Protein AF-A0A537ZK18-F1 (afdb_monomer_lite)

Sequence (126 aa):
MRATLTGLHAERGGGGGEPDLRAIAGDLLEGEVEAPTSDVRWLISEEVDPDEFYAGEIAPNWEGRDELTRADRLDGFIELAQTIEASPGALPREMAAAVRTKVLILAWAFDEVYGYMGRLSGGQPS

Secondary structure (DSSP, 8-state):
-HHHHHHHHHHTT-SSS---HHHHHHHHHTTSS--SSHHHHHHHHTT--HHHHIIIIIHHHHTT--HHHHHHHHHHHHHHHHHHHHSTTSS-HHHHHHHHHHHHHHHHHHHHHH-HHHHHHSPPP-

Structure (mmCIF, N/CA/C/O backbone):
data_AF-A0A537ZK18-F1
#
_entry.id   AF-A0A537ZK18-F1
#
loop_
_atom_site.group_PDB
_atom_site.id
_atom_site.type_symbol
_atom_site.label_atom_id
_atom_site.label_alt_id
_atom_site.label_comp_id
_atom_site.label_asym_id
_atom_site.label_entity_id
_atom_site.label_seq_id
_atom_site.pdbx_PDB_ins_code
_atom_site.Cartn_x
_atom_site.Cartn_y
_atom_site.Cartn_z
_atom_site.occupancy
_atom_site.B_iso_or_equiv
_atom_site.auth_seq_id
_atom_site.auth_comp_id
_atom_site.auth_asym_id
_atom_site.auth_atom_id
_atom_site.pdbx_PDB_model_num
ATOM 1 N N . MET A 1 1 ? 7.609 0.777 7.565 1.00 92.38 1 MET A N 1
ATOM 2 C CA . MET A 1 1 ? 7.071 0.328 6.261 1.00 92.38 1 MET A CA 1
ATOM 3 C C . MET A 1 1 ? 8.151 0.272 5.192 1.00 92.38 1 MET A C 1
ATOM 5 O O . MET A 1 1 ? 8.559 -0.824 4.860 1.00 92.38 1 MET A O 1
ATOM 9 N N . ARG A 1 2 ? 8.687 1.404 4.710 1.00 92.38 2 ARG A N 1
ATOM 10 C CA . ARG A 1 2 ? 9.691 1.412 3.626 1.00 92.38 2 ARG A CA 1
ATOM 11 C C . ARG A 1 2 ? 10.886 0.471 3.850 1.00 92.38 2 ARG A C 1
ATOM 13 O O . ARG A 1 2 ? 11.149 -0.360 3.000 1.00 92.38 2 ARG A O 1
ATOM 20 N N . ALA A 1 3 ? 11.557 0.560 5.002 1.00 92.31 3 ALA A N 1
ATOM 21 C CA . ALA A 1 3 ? 12.693 -0.315 5.318 1.00 92.31 3 ALA A CA 1
ATOM 22 C C . ALA A 1 3 ? 12.323 -1.810 5.307 1.00 92.31 3 ALA A C 1
ATOM 24 O O . ALA A 1 3 ? 13.107 -2.624 4.835 1.00 92.31 3 ALA A O 1
ATOM 25 N N . THR A 1 4 ? 11.120 -2.152 5.778 1.00 94.31 4 THR A N 1
ATOM 26 C CA . THR A 1 4 ? 10.577 -3.516 5.728 1.00 94.31 4 THR A CA 1
ATOM 27 C C . THR A 1 4 ? 10.420 -3.979 4.283 1.00 94.31 4 THR A C 1
ATOM 29 O O . THR A 1 4 ? 10.973 -5.007 3.928 1.00 94.31 4 THR A O 1
ATOM 32 N N . LEU A 1 5 ? 9.758 -3.189 3.429 1.00 93.44 5 LEU A N 1
ATOM 33 C CA . LEU A 1 5 ? 9.557 -3.527 2.013 1.00 93.44 5 LEU A CA 1
ATOM 34 C C . LEU A 1 5 ? 10.886 -3.675 1.257 1.00 93.44 5 LEU A C 1
ATOM 36 O O . LEU A 1 5 ? 11.077 -4.644 0.529 1.00 93.44 5 LEU A O 1
ATOM 40 N N . THR A 1 6 ? 11.835 -2.761 1.483 1.00 92.38 6 THR A N 1
ATOM 41 C CA . THR A 1 6 ? 13.188 -2.863 0.918 1.00 92.38 6 THR A CA 1
ATOM 42 C C . THR A 1 6 ? 13.899 -4.137 1.385 1.00 92.38 6 THR A C 1
ATOM 44 O O . THR A 1 6 ? 14.552 -4.789 0.576 1.00 92.38 6 THR A O 1
ATOM 47 N N . GLY A 1 7 ? 13.763 -4.516 2.661 1.00 91.94 7 GLY A N 1
ATOM 48 C CA . GLY A 1 7 ? 14.310 -5.767 3.196 1.00 91.94 7 GLY A CA 1
ATOM 49 C C . GLY A 1 7 ? 13.715 -6.999 2.513 1.00 91.94 7 GLY A C 1
ATOM 50 O O . GLY A 1 7 ? 14.460 -7.800 1.955 1.00 91.94 7 GLY A O 1
ATOM 51 N N . LEU A 1 8 ? 12.382 -7.078 2.454 1.00 91.94 8 LEU A N 1
ATOM 52 C CA . LEU A 1 8 ? 11.645 -8.165 1.795 1.00 91.94 8 LEU A CA 1
ATOM 53 C C . LEU A 1 8 ? 12.011 -8.312 0.311 1.00 91.94 8 LEU A C 1
ATOM 55 O O . LEU A 1 8 ? 12.100 -9.420 -0.222 1.00 91.94 8 LEU A O 1
ATOM 59 N N . HIS A 1 9 ? 12.231 -7.189 -0.373 1.00 91.19 9 HIS A N 1
ATOM 60 C CA . HIS A 1 9 ? 12.679 -7.187 -1.760 1.00 91.19 9 HIS A CA 1
ATOM 61 C C . HIS A 1 9 ? 14.130 -7.664 -1.902 1.00 91.19 9 HIS A C 1
ATOM 63 O O . HIS A 1 9 ? 14.437 -8.469 -2.782 1.00 91.19 9 HIS A O 1
ATOM 69 N N . ALA A 1 10 ? 15.027 -7.205 -1.026 1.00 89.25 10 ALA A N 1
ATOM 70 C CA . ALA A 1 10 ? 16.435 -7.587 -1.044 1.00 89.25 10 ALA A CA 1
ATOM 71 C C . ALA A 1 10 ? 16.636 -9.088 -0.775 1.00 89.25 10 ALA A C 1
ATOM 73 O O . ALA A 1 10 ? 17.438 -9.725 -1.458 1.00 89.25 10 ALA A O 1
ATOM 74 N N . GLU A 1 11 ? 15.874 -9.672 0.154 1.00 87.69 11 GLU A N 1
ATOM 75 C CA . GLU A 1 11 ? 15.902 -11.112 0.464 1.00 87.69 11 GLU A CA 1
ATOM 76 C C . GLU A 1 11 ? 15.560 -11.989 -0.749 1.00 87.69 11 GLU A C 1
ATOM 78 O O . GLU A 1 11 ? 16.075 -13.099 -0.886 1.00 87.69 11 GLU A O 1
ATOM 83 N N . ARG A 1 12 ? 14.774 -11.455 -1.689 1.00 86.31 12 ARG A N 1
ATOM 84 C CA . ARG A 1 12 ? 14.409 -12.116 -2.950 1.00 86.31 12 ARG A CA 1
ATOM 85 C C . ARG A 1 12 ? 15.417 -11.913 -4.082 1.00 86.31 12 ARG A C 1
ATOM 87 O O . ARG A 1 12 ? 15.144 -12.284 -5.220 1.00 86.31 12 ARG A O 1
ATOM 94 N N . GLY A 1 13 ? 16.585 -11.340 -3.792 1.00 75.50 13 GLY A N 1
ATOM 95 C CA . GLY A 1 13 ? 17.603 -11.030 -4.796 1.00 75.50 13 GLY A CA 1
ATOM 96 C C . GLY A 1 13 ? 17.402 -9.672 -5.469 1.00 75.50 13 GLY A C 1
ATOM 97 O O . GLY A 1 13 ? 17.839 -9.494 -6.604 1.00 75.50 13 GLY A O 1
ATOM 98 N N . GLY A 1 14 ? 16.744 -8.734 -4.774 1.00 63.16 14 GLY A N 1
ATOM 99 C CA . GLY A 1 14 ? 16.436 -7.380 -5.234 1.00 63.16 14 GLY A CA 1
ATOM 100 C C . GLY A 1 14 ? 17.634 -6.659 -5.850 1.00 63.16 14 GLY A C 1
ATOM 101 O O . GLY A 1 14 ? 18.520 -6.162 -5.155 1.00 63.16 14 GLY A O 1
ATOM 102 N N . GLY A 1 15 ? 17.649 -6.619 -7.181 1.00 58.38 15 GLY A N 1
ATOM 103 C CA . GLY A 1 15 ? 18.677 -5.968 -7.979 1.00 58.38 15 GLY A CA 1
ATOM 104 C C . GLY A 1 15 ? 18.303 -5.940 -9.459 1.00 58.38 15 GLY A C 1
ATOM 105 O O . GLY A 1 15 ? 18.630 -6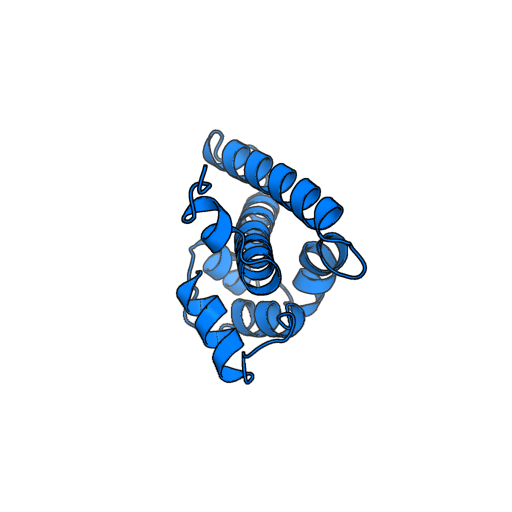.860 -10.201 1.00 58.38 15 GLY A O 1
ATOM 106 N N . GLY A 1 16 ? 17.641 -4.861 -9.892 1.00 60.56 16 GLY A N 1
ATOM 107 C CA . GLY A 1 16 ? 17.442 -4.521 -11.311 1.00 60.56 16 GLY A CA 1
ATOM 108 C C . GLY A 1 16 ? 16.158 -5.030 -11.978 1.00 60.56 16 GLY A C 1
ATOM 109 O O . GLY A 1 16 ? 15.990 -4.804 -13.174 1.00 60.56 16 GLY A O 1
ATOM 110 N N . GLY A 1 17 ? 15.263 -5.689 -11.235 1.00 71.88 17 GLY A N 1
ATOM 111 C CA . GLY A 1 17 ? 13.946 -6.130 -11.707 1.00 71.88 17 GLY A CA 1
ATOM 112 C C . GLY A 1 17 ? 12.799 -5.441 -10.967 1.00 71.88 17 GLY A C 1
ATOM 113 O O . GLY A 1 17 ? 12.987 -4.906 -9.877 1.00 71.88 17 GLY A O 1
ATOM 114 N N . GLU A 1 18 ? 11.610 -5.464 -11.565 1.00 87.12 18 GLU A N 1
ATOM 115 C CA . GLU A 1 18 ? 10.383 -4.996 -10.918 1.00 87.12 18 GLU A CA 1
ATOM 116 C C . GLU A 1 18 ? 10.078 -5.838 -9.661 1.00 87.12 18 GLU A C 1
ATOM 118 O O . GLU A 1 18 ? 10.230 -7.063 -9.710 1.00 87.12 18 GLU A O 1
ATOM 123 N N . PRO A 1 19 ? 9.687 -5.225 -8.527 1.00 91.88 19 PRO A N 1
ATOM 124 C CA . PRO A 1 19 ? 9.372 -5.973 -7.317 1.00 91.88 19 PRO A CA 1
ATOM 125 C C . PRO A 1 19 ? 8.214 -6.958 -7.500 1.00 91.88 19 PRO A C 1
ATOM 127 O O . PRO A 1 19 ? 7.182 -6.611 -8.071 1.00 91.88 19 PRO A O 1
ATOM 130 N N . ASP A 1 20 ? 8.342 -8.156 -6.925 1.00 94.44 20 ASP A N 1
ATOM 131 C CA . ASP A 1 20 ? 7.228 -9.100 -6.803 1.00 94.44 20 ASP A CA 1
ATOM 132 C C . ASP A 1 20 ? 6.258 -8.622 -5.710 1.00 94.44 20 ASP A C 1
ATOM 134 O O . ASP A 1 20 ? 6.414 -8.922 -4.523 1.00 94.44 20 ASP A O 1
ATOM 138 N N . LEU A 1 21 ? 5.267 -7.824 -6.112 1.00 96.19 21 LEU A N 1
ATOM 139 C CA . LEU A 1 21 ? 4.301 -7.239 -5.181 1.00 96.19 21 LEU A CA 1
ATOM 140 C C . LEU A 1 21 ? 3.344 -8.261 -4.574 1.00 96.19 21 LEU A C 1
ATOM 142 O O . LEU A 1 21 ? 2.800 -7.994 -3.502 1.00 96.19 21 LEU A O 1
ATOM 146 N N . ARG A 1 22 ? 3.148 -9.417 -5.218 1.00 96.94 22 ARG A N 1
ATOM 147 C CA . ARG A 1 22 ? 2.344 -10.497 -4.646 1.00 96.94 22 ARG A CA 1
ATOM 148 C C . ARG A 1 22 ? 3.061 -11.100 -3.456 1.00 96.94 22 ARG A C 1
ATOM 150 O O . ARG A 1 22 ? 2.489 -11.163 -2.375 1.00 96.94 22 ARG A O 1
ATOM 157 N N . ALA A 1 23 ? 4.325 -11.467 -3.641 1.00 94.94 23 ALA A N 1
ATOM 158 C CA . ALA A 1 23 ? 5.128 -12.029 -2.566 1.00 94.94 23 ALA A CA 1
ATOM 159 C C . ALA A 1 23 ? 5.326 -11.024 -1.417 1.00 94.94 23 ALA A C 1
ATOM 161 O O . ALA A 1 23 ? 5.248 -11.392 -0.254 1.00 94.94 23 ALA A O 1
ATOM 162 N N . ILE A 1 24 ? 5.500 -9.736 -1.732 1.00 95.25 24 ILE A N 1
ATOM 163 C CA . ILE A 1 24 ? 5.595 -8.679 -0.714 1.00 95.25 24 ILE A CA 1
ATOM 164 C C . ILE A 1 24 ? 4.296 -8.518 0.083 1.00 95.25 24 ILE A C 1
ATOM 166 O O . ILE A 1 24 ? 4.356 -8.319 1.295 1.00 95.25 24 ILE A O 1
ATOM 170 N N . ALA A 1 25 ? 3.133 -8.565 -0.573 1.00 96.06 25 ALA A N 1
ATOM 171 C CA . ALA A 1 25 ? 1.849 -8.533 0.125 1.00 96.06 25 ALA A CA 1
ATOM 172 C C . ALA A 1 25 ? 1.663 -9.777 1.011 1.00 96.06 25 ALA A C 1
ATOM 174 O O . ALA A 1 25 ? 1.196 -9.627 2.139 1.00 96.06 25 ALA A O 1
ATOM 175 N N . GLY A 1 26 ? 2.097 -10.946 0.519 1.00 96.19 26 GLY A N 1
ATOM 176 C CA . GLY A 1 26 ? 2.204 -12.209 1.257 1.00 96.19 26 GLY A CA 1
ATOM 177 C C . GLY A 1 26 ? 2.927 -12.034 2.585 1.00 96.19 26 GLY A C 1
ATOM 178 O O . GLY A 1 26 ? 2.285 -11.998 3.630 1.00 96.19 26 GLY A O 1
ATOM 179 N N . ASP A 1 27 ? 4.237 -11.796 2.550 1.00 94.38 27 ASP A N 1
ATOM 180 C CA . ASP A 1 27 ? 5.061 -11.694 3.764 1.00 94.38 27 ASP A CA 1
ATOM 181 C C . ASP A 1 27 ? 4.548 -10.651 4.762 1.00 94.38 27 ASP A C 1
ATOM 183 O O . ASP A 1 27 ? 4.662 -10.807 5.981 1.00 94.38 27 ASP A O 1
ATOM 187 N N . LEU A 1 28 ? 4.007 -9.545 4.242 1.00 93.88 28 LEU A N 1
ATOM 188 C CA . LEU A 1 28 ? 3.510 -8.451 5.060 1.00 93.88 28 LEU A CA 1
ATOM 189 C C . LEU A 1 28 ? 2.266 -8.850 5.863 1.00 93.88 28 LEU A C 1
ATOM 191 O O . LEU A 1 28 ? 2.105 -8.362 6.983 1.00 93.88 28 LEU A O 1
ATOM 195 N N . LEU A 1 29 ? 1.384 -9.673 5.290 1.00 95.88 29 LEU A N 1
ATOM 196 C CA . LEU A 1 29 ? 0.084 -10.033 5.866 1.00 95.88 29 LEU A CA 1
ATOM 197 C C . LEU A 1 29 ? 0.059 -11.438 6.485 1.00 95.88 29 LEU A C 1
ATOM 199 O O . LEU A 1 29 ? -0.751 -11.686 7.373 1.00 95.88 29 LEU A O 1
ATOM 203 N N . GLU A 1 30 ? 0.989 -12.320 6.121 1.00 93.62 30 GLU A N 1
ATOM 204 C CA . GLU A 1 30 ? 1.198 -13.619 6.783 1.00 93.62 30 GLU A CA 1
ATOM 205 C C . GLU A 1 30 ? 1.828 -13.468 8.180 1.00 93.62 30 GLU A C 1
ATOM 207 O O . GLU A 1 30 ? 1.845 -14.406 8.977 1.00 93.62 30 GLU A O 1
ATOM 212 N N . GLY A 1 31 ? 2.317 -12.267 8.514 1.00 80.94 31 GLY A N 1
ATOM 213 C CA . GLY A 1 31 ? 2.917 -11.969 9.814 1.00 80.94 31 GLY A CA 1
ATOM 214 C C . GLY A 1 31 ? 4.328 -12.536 9.981 1.00 80.94 31 GLY A C 1
ATOM 215 O O . GLY A 1 31 ? 4.825 -12.605 11.106 1.00 80.94 31 GLY A O 1
ATOM 216 N N . GLU A 1 32 ? 4.984 -12.914 8.879 1.00 82.12 32 GLU A N 1
ATOM 217 C CA . GLU A 1 32 ? 6.380 -13.369 8.868 1.00 82.12 32 GLU A CA 1
ATOM 218 C C . GLU A 1 32 ? 7.358 -12.251 9.267 1.00 82.12 32 GLU A C 1
ATOM 220 O O . GLU A 1 32 ? 8.458 -12.511 9.760 1.00 82.12 32 GLU A O 1
ATOM 225 N N . VAL A 1 33 ? 6.929 -10.993 9.123 1.00 87.94 33 VAL A N 1
ATOM 226 C CA . VAL A 1 33 ? 7.644 -9.800 9.585 1.00 87.94 33 VAL A CA 1
ATOM 227 C C . VAL A 1 33 ? 6.874 -9.053 10.669 1.00 87.94 33 VAL A C 1
ATOM 229 O O . VAL A 1 33 ? 5.643 -9.061 10.724 1.00 87.94 33 VAL A O 1
ATOM 232 N N . GLU A 1 34 ? 7.602 -8.327 11.524 1.00 91.56 34 GLU A N 1
ATOM 233 C CA . GLU A 1 34 ? 6.968 -7.410 12.471 1.00 91.56 34 GLU A CA 1
ATOM 234 C C . GLU A 1 34 ? 6.121 -6.378 11.714 1.00 91.56 34 GLU A C 1
ATOM 236 O O . GLU A 1 34 ? 6.634 -5.629 10.878 1.00 91.56 34 GLU A O 1
ATOM 241 N N . ALA A 1 35 ? 4.825 -6.322 12.046 1.00 93.25 35 ALA A N 1
ATOM 242 C CA . ALA A 1 35 ? 3.860 -5.442 11.400 1.00 93.25 35 ALA A CA 1
ATOM 243 C C . ALA A 1 35 ? 4.339 -3.973 11.424 1.00 93.25 35 ALA A C 1
ATOM 245 O O . ALA A 1 35 ? 4.330 -3.327 12.482 1.00 93.25 35 ALA A O 1
ATOM 246 N N . PRO A 1 36 ? 4.717 -3.400 10.267 1.00 93.19 36 PRO A N 1
ATOM 247 C CA . PRO A 1 36 ? 5.455 -2.143 10.216 1.00 93.19 36 PRO A CA 1
ATOM 248 C C . PRO A 1 36 ? 4.575 -0.896 10.359 1.00 93.19 36 PRO A C 1
ATOM 250 O O . PRO A 1 36 ? 5.097 0.223 10.343 1.00 93.19 36 PRO A O 1
ATOM 253 N N . THR A 1 37 ? 3.253 -1.072 10.435 1.00 96.25 37 THR A N 1
ATOM 254 C CA . THR A 1 37 ? 2.256 -0.024 10.687 1.00 96.25 37 THR A CA 1
ATOM 255 C C . THR A 1 37 ? 1.099 -0.590 11.517 1.00 96.25 37 THR A C 1
ATOM 257 O O . THR A 1 37 ? 0.895 -1.803 11.586 1.00 96.25 37 THR A O 1
ATOM 260 N N . SER A 1 38 ? 0.306 0.285 12.143 1.00 95.81 38 SER A N 1
ATOM 261 C CA . SER A 1 38 ? -0.922 -0.124 12.841 1.00 95.81 38 SER A CA 1
ATOM 262 C C . SER A 1 38 ? -1.999 -0.662 11.900 1.00 95.81 38 SER A C 1
ATOM 264 O O . SER A 1 38 ? -2.832 -1.449 12.334 1.00 95.81 38 SER A O 1
ATOM 266 N N . ASP A 1 39 ? -2.005 -0.228 10.639 1.00 97.19 39 ASP A N 1
ATOM 267 C CA . ASP A 1 39 ? -2.956 -0.703 9.633 1.00 97.19 39 ASP A CA 1
ATOM 268 C C . ASP A 1 39 ? -2.609 -2.122 9.191 1.00 97.19 39 ASP A C 1
ATOM 270 O O . ASP A 1 39 ? -3.487 -2.973 9.218 1.00 97.19 39 ASP A O 1
ATOM 274 N N . VAL A 1 40 ? -1.329 -2.414 8.937 1.00 97.19 40 VAL A N 1
ATOM 275 C CA . VAL A 1 40 ? -0.871 -3.787 8.667 1.00 97.19 40 VAL A CA 1
ATOM 276 C C . VAL A 1 40 ? -1.155 -4.695 9.859 1.00 97.19 40 VAL A C 1
ATOM 278 O O . VAL A 1 40 ? -1.725 -5.764 9.690 1.00 97.19 40 VAL A O 1
ATOM 281 N N . ARG A 1 41 ? -0.841 -4.249 11.084 1.00 97.31 41 ARG A N 1
ATOM 282 C CA . ARG A 1 41 ? -1.145 -5.030 12.295 1.00 97.31 41 ARG A CA 1
ATOM 283 C C . ARG A 1 41 ? -2.633 -5.355 12.407 1.00 97.31 41 ARG A C 1
ATOM 285 O O . ARG A 1 41 ? -2.980 -6.447 12.835 1.00 97.31 41 ARG A O 1
ATOM 292 N N . TRP A 1 42 ? -3.487 -4.396 12.056 1.00 97.12 42 TRP A N 1
ATOM 293 C CA . TRP A 1 42 ? -4.929 -4.586 12.077 1.00 97.12 42 TRP A CA 1
ATOM 294 C C . TRP A 1 42 ? -5.385 -5.558 10.981 1.00 97.12 42 TRP A C 1
ATOM 296 O O . TRP A 1 42 ? -6.127 -6.477 11.285 1.00 97.12 42 TRP A O 1
ATOM 306 N N . LEU A 1 43 ? -4.885 -5.427 9.747 1.00 97.25 43 LEU A N 1
ATOM 307 C CA . LEU A 1 43 ? -5.210 -6.354 8.652 1.00 97.25 43 LEU A CA 1
ATOM 308 C C . LEU A 1 43 ? -4.833 -7.804 8.998 1.00 97.25 43 LEU A C 1
ATOM 310 O O . LEU A 1 43 ? -5.641 -8.701 8.796 1.00 97.25 43 LEU A O 1
ATOM 314 N N . ILE A 1 44 ? -3.659 -8.015 9.605 1.00 97.12 44 ILE A N 1
ATOM 315 C CA . ILE A 1 44 ? -3.239 -9.334 10.112 1.00 97.12 44 ILE A CA 1
ATOM 316 C C . ILE A 1 44 ? -4.215 -9.840 11.184 1.00 97.12 44 ILE A C 1
ATOM 318 O O . ILE A 1 44 ? -4.607 -11.002 11.165 1.00 97.12 44 ILE A O 1
ATOM 322 N N . SER A 1 45 ? -4.623 -8.984 12.132 1.00 96.56 45 SER A N 1
ATOM 323 C CA . SER A 1 45 ? -5.535 -9.399 13.211 1.00 96.56 45 SER A CA 1
ATOM 324 C C . SER A 1 45 ? -6.951 -9.727 12.743 1.00 96.56 45 SER A C 1
ATOM 326 O O . SER A 1 45 ? -7.668 -10.419 13.457 1.00 96.56 45 SER A O 1
ATOM 328 N N . GLU A 1 46 ? -7.346 -9.225 11.575 1.00 97.19 46 GLU A N 1
ATOM 329 C CA . GLU A 1 46 ? -8.625 -9.544 10.934 1.00 97.19 46 GLU A CA 1
ATOM 330 C C . GLU A 1 46 ? -8.506 -10.723 9.957 1.00 97.19 46 GLU A C 1
ATOM 332 O O . GLU A 1 46 ? -9.448 -10.990 9.219 1.00 97.19 46 GLU A O 1
ATOM 337 N N . GLU A 1 47 ? -7.362 -11.420 9.946 1.00 96.31 47 GLU A N 1
ATOM 338 C CA . GLU A 1 47 ? -7.114 -12.602 9.110 1.00 96.31 47 GLU A CA 1
ATOM 339 C C . GLU A 1 47 ? -7.354 -12.331 7.612 1.00 96.31 47 GLU A C 1
ATOM 341 O O . GLU A 1 47 ? -7.848 -13.188 6.881 1.00 96.31 47 GLU A O 1
ATOM 346 N N . VAL A 1 48 ? -7.011 -11.121 7.148 1.00 97.25 48 VAL A N 1
ATOM 347 C CA . VAL A 1 48 ? -7.116 -10.762 5.728 1.00 97.25 48 VAL A CA 1
ATOM 348 C C . VAL A 1 48 ? -6.211 -11.672 4.907 1.00 97.25 48 VAL A C 1
ATOM 350 O O . VAL A 1 48 ? -5.001 -11.719 5.134 1.00 97.25 48 VAL A O 1
ATOM 353 N N . ASP A 1 49 ? -6.798 -12.350 3.922 1.00 97.56 49 ASP A N 1
ATOM 354 C CA . ASP A 1 49 ? -6.060 -13.221 3.018 1.00 97.56 49 ASP A CA 1
ATOM 355 C C . ASP A 1 49 ? -5.098 -12.388 2.136 1.00 97.56 49 ASP A C 1
ATOM 357 O O . ASP A 1 49 ? -5.536 -11.455 1.446 1.00 97.56 49 ASP A O 1
ATOM 361 N N . PRO A 1 50 ? -3.784 -12.679 2.151 1.00 97.31 50 PRO A N 1
ATOM 362 C CA . PRO A 1 50 ? -2.805 -11.901 1.398 1.00 97.31 50 PRO A CA 1
ATOM 363 C C . PRO A 1 50 ? -2.995 -11.969 -0.121 1.00 97.31 50 PRO A C 1
ATOM 365 O O . PRO A 1 50 ? -2.747 -10.983 -0.823 1.00 97.31 50 PRO A O 1
ATOM 368 N N . ASP A 1 51 ? -3.441 -13.116 -0.636 1.00 97.81 51 ASP A N 1
ATOM 369 C CA . ASP A 1 51 ? -3.674 -13.337 -2.060 1.00 97.81 51 ASP A CA 1
ATOM 370 C C . ASP A 1 51 ? -4.917 -12.572 -2.531 1.00 97.81 51 ASP A C 1
ATOM 372 O O . ASP A 1 51 ? -4.887 -11.933 -3.590 1.00 97.81 51 ASP A O 1
ATOM 376 N N . GLU A 1 52 ? -5.988 -12.571 -1.734 1.00 98.00 52 GLU A N 1
ATOM 377 C CA . GLU A 1 52 ? -7.176 -11.751 -1.987 1.00 98.00 52 GLU A CA 1
ATOM 378 C C . GLU A 1 52 ? -6.851 -10.257 -1.897 1.00 98.00 52 GLU A C 1
ATOM 380 O O . GLU A 1 52 ? -7.260 -9.487 -2.773 1.00 98.00 52 GLU A O 1
ATOM 385 N N . PHE A 1 53 ? -6.056 -9.838 -0.906 1.00 98.31 53 PHE A N 1
ATOM 386 C CA . PHE A 1 53 ? -5.597 -8.455 -0.793 1.00 98.31 53 PHE A CA 1
ATOM 387 C C . PHE A 1 53 ? -4.778 -8.036 -2.018 1.00 98.31 53 PHE A C 1
ATOM 389 O O . PHE A 1 53 ? -5.029 -6.981 -2.605 1.00 98.31 53 PHE A O 1
ATOM 396 N N . TYR A 1 54 ? -3.826 -8.862 -2.459 1.00 98.56 54 TYR A N 1
ATOM 397 C CA . TYR A 1 54 ? -3.057 -8.580 -3.668 1.00 98.56 54 TYR A CA 1
ATOM 398 C C . TYR A 1 54 ? -3.968 -8.480 -4.898 1.00 98.56 54 TYR A C 1
ATOM 400 O O . TYR A 1 54 ? -3.898 -7.491 -5.633 1.00 98.56 54 TYR A O 1
ATOM 408 N N . ALA A 1 55 ? -4.844 -9.463 -5.113 1.00 98.38 55 ALA A N 1
ATOM 409 C CA . ALA A 1 55 ? -5.714 -9.517 -6.284 1.00 98.38 55 ALA A CA 1
ATOM 410 C C . ALA A 1 55 ? -6.737 -8.368 -6.326 1.00 98.38 55 ALA A C 1
ATOM 412 O O . ALA A 1 55 ? -7.053 -7.873 -7.411 1.00 98.38 55 ALA A O 1
ATOM 413 N N . GLY A 1 56 ? -7.247 -7.941 -5.168 1.00 97.94 56 GLY A N 1
ATOM 414 C CA . GLY A 1 56 ? -8.252 -6.885 -5.049 1.00 97.94 56 GLY A CA 1
ATOM 415 C C . GLY A 1 56 ? -7.671 -5.472 -4.997 1.00 97.94 56 GLY A C 1
ATOM 416 O O . GLY A 1 56 ? -8.189 -4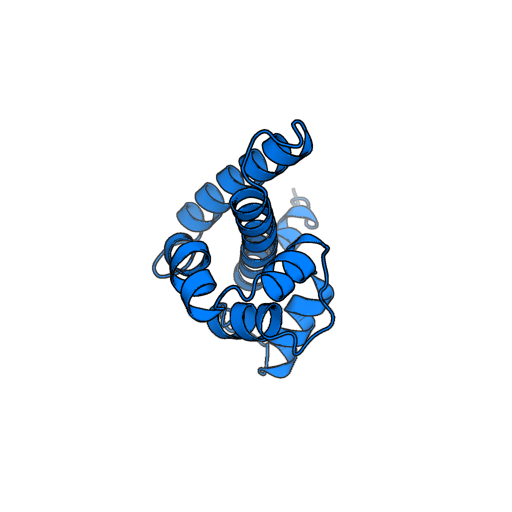.565 -5.651 1.00 97.94 56 GLY A O 1
ATOM 417 N N . GLU A 1 57 ? -6.582 -5.269 -4.255 1.00 98.06 57 GLU A N 1
ATOM 418 C CA . GLU A 1 57 ? -6.081 -3.929 -3.926 1.00 98.06 57 GLU A CA 1
ATOM 419 C C . GLU A 1 57 ? -4.805 -3.542 -4.681 1.00 98.06 57 GLU A C 1
ATOM 421 O O . GLU A 1 57 ? -4.624 -2.363 -5.005 1.00 98.06 57 GLU A O 1
ATOM 426 N N . ILE A 1 58 ? -3.925 -4.499 -4.994 1.00 98.38 58 ILE A N 1
ATOM 427 C CA . ILE A 1 58 ? -2.600 -4.212 -5.569 1.00 98.38 58 ILE A CA 1
ATOM 428 C C . ILE A 1 58 ? -2.581 -4.441 -7.077 1.00 98.38 58 ILE A C 1
ATOM 430 O O . ILE A 1 58 ? -2.367 -3.495 -7.840 1.00 98.38 58 ILE A O 1
ATOM 434 N N . ALA A 1 59 ? -2.854 -5.669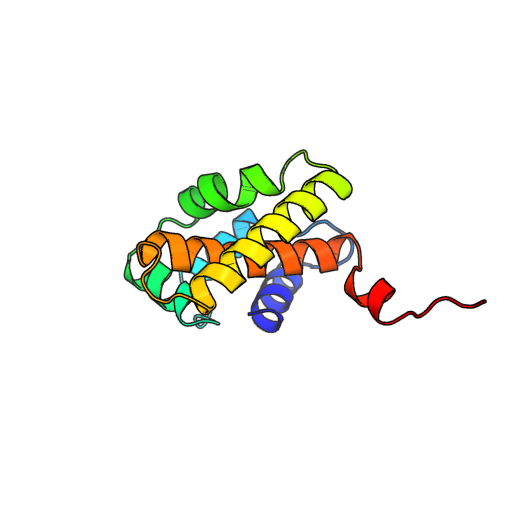 -7.521 1.00 98.19 59 ALA A N 1
ATOM 435 C CA . ALA A 1 59 ? -2.732 -6.072 -8.917 1.00 98.19 59 ALA A CA 1
ATOM 436 C C . ALA A 1 59 ? -3.507 -5.159 -9.886 1.00 98.19 59 ALA A C 1
ATOM 438 O O . ALA A 1 59 ? -2.915 -4.707 -10.871 1.00 98.19 59 ALA A O 1
ATOM 439 N N . PRO A 1 60 ? -4.769 -4.760 -9.604 1.00 97.88 60 PRO A N 1
ATOM 440 C CA . PRO A 1 60 ? -5.535 -3.907 -10.510 1.00 97.88 60 PRO A CA 1
ATOM 441 C C . PRO A 1 60 ? -4.941 -2.513 -10.687 1.00 97.88 60 PRO A C 1
ATOM 443 O O . PRO A 1 60 ? -5.325 -1.817 -11.626 1.00 97.88 60 PRO A O 1
ATOM 446 N N . ASN A 1 61 ? -4.040 -2.082 -9.804 1.00 97.31 61 ASN A N 1
ATOM 447 C CA . ASN A 1 61 ? -3.434 -0.753 -9.796 1.00 97.31 61 ASN A CA 1
ATOM 448 C C . ASN A 1 61 ? -1.974 -0.759 -10.266 1.00 97.31 61 ASN A C 1
ATOM 450 O O . ASN A 1 61 ? -1.387 0.310 -10.416 1.00 97.31 61 ASN A O 1
ATOM 454 N N . TRP A 1 62 ? -1.417 -1.936 -10.560 1.00 97.25 62 TRP A N 1
ATOM 455 C CA . TRP A 1 62 ? -0.010 -2.102 -10.907 1.00 97.25 62 TRP A CA 1
ATOM 456 C C . TRP A 1 62 ? 0.205 -2.924 -12.181 1.00 97.25 62 TRP A C 1
ATOM 458 O O . TRP A 1 62 ? 0.888 -2.472 -13.104 1.00 97.25 62 TRP A O 1
ATOM 468 N N . GLU A 1 63 ? -0.401 -4.107 -12.265 1.00 95.88 63 GLU A N 1
ATOM 469 C CA . GLU A 1 63 ? -0.133 -5.077 -13.328 1.00 95.88 63 GLU A CA 1
ATOM 470 C C . GLU A 1 63 ? -0.637 -4.591 -14.689 1.00 95.88 63 GLU A C 1
ATOM 472 O O . GLU A 1 63 ? -1.747 -4.066 -14.815 1.00 95.88 63 GLU A O 1
ATOM 477 N N . GLY A 1 64 ? 0.186 -4.762 -15.727 1.00 95.44 64 GLY A N 1
ATOM 478 C CA . GLY A 1 64 ? -0.166 -4.398 -17.105 1.00 95.44 64 GLY A CA 1
ATOM 479 C C . GLY A 1 64 ? -0.390 -2.898 -17.346 1.00 95.44 64 GLY A C 1
ATOM 480 O O . GLY A 1 64 ? -0.942 -2.527 -18.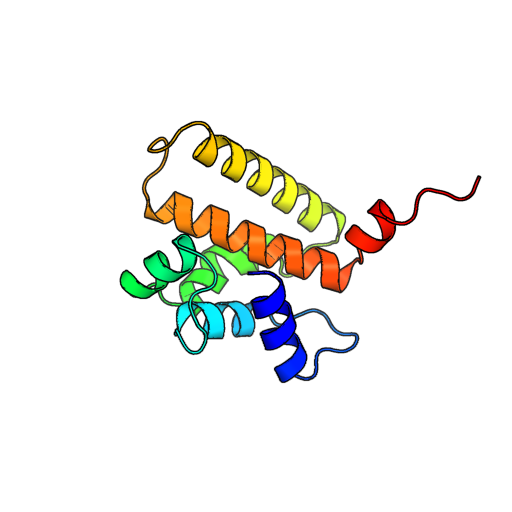382 1.00 95.44 64 GLY A O 1
ATOM 481 N N . ARG A 1 65 ? 0.013 -2.035 -16.405 1.00 95.38 65 ARG A N 1
ATOM 482 C CA . ARG A 1 65 ? -0.084 -0.573 -16.509 1.00 95.38 65 ARG A CA 1
ATOM 483 C C . ARG A 1 65 ? 1.278 0.046 -16.805 1.00 95.38 65 ARG A C 1
ATOM 485 O O . ARG A 1 65 ? 2.304 -0.461 -16.365 1.00 95.38 65 ARG A O 1
ATOM 492 N N . ASP A 1 66 ? 1.270 1.159 -17.528 1.00 94.44 66 ASP A N 1
ATOM 493 C CA . ASP A 1 66 ? 2.464 1.972 -17.764 1.00 94.44 66 ASP A CA 1
ATOM 494 C C . ASP A 1 66 ? 2.760 2.931 -16.592 1.00 94.44 66 ASP A C 1
ATOM 496 O O . ASP A 1 66 ? 1.966 3.065 -15.657 1.00 94.44 66 ASP A O 1
ATOM 500 N N . GLU A 1 67 ? 3.919 3.600 -16.644 1.00 94.00 67 GLU A N 1
ATOM 501 C CA . GLU A 1 67 ? 4.375 4.551 -15.613 1.00 94.00 67 GLU A CA 1
ATOM 502 C C . GLU A 1 67 ? 3.332 5.647 -15.345 1.00 94.00 67 GLU A C 1
ATOM 504 O O . GLU A 1 67 ? 3.006 5.911 -14.190 1.00 94.00 67 GLU A O 1
ATOM 509 N N . LEU A 1 68 ? 2.761 6.247 -16.397 1.00 94.12 68 LEU A N 1
ATOM 510 C CA . LEU A 1 68 ? 1.793 7.343 -16.267 1.00 94.12 68 LEU A CA 1
ATOM 511 C C . LEU A 1 68 ? 0.501 6.888 -15.584 1.00 94.12 68 LEU A C 1
ATOM 513 O O . LEU A 1 68 ? 0.006 7.566 -14.687 1.00 94.12 68 LEU A O 1
ATOM 517 N N . THR A 1 69 ? -0.028 5.727 -15.966 1.00 96.00 69 THR A N 1
ATOM 518 C CA . THR A 1 69 ? -1.251 5.185 -15.366 1.00 96.00 69 THR A CA 1
ATOM 519 C C . THR A 1 69 ? -1.021 4.761 -13.915 1.00 96.00 69 THR A C 1
ATOM 521 O O . THR A 1 69 ? -1.915 4.913 -13.082 1.00 96.00 69 THR A O 1
ATOM 524 N N . ARG A 1 70 ? 0.161 4.221 -13.592 1.00 96.12 70 ARG A N 1
ATOM 525 C CA . ARG A 1 70 ? 0.541 3.885 -12.211 1.00 96.12 70 ARG A CA 1
ATOM 526 C C . ARG A 1 70 ? 0.655 5.142 -11.345 1.00 96.12 70 ARG A C 1
ATOM 528 O O . ARG A 1 70 ? 0.142 5.134 -10.230 1.00 96.12 70 ARG A O 1
ATOM 535 N N . ALA A 1 71 ? 1.261 6.209 -11.869 1.00 95.38 71 ALA A N 1
ATOM 536 C CA . ALA A 1 71 ? 1.384 7.492 -11.178 1.00 95.38 71 ALA A CA 1
ATOM 537 C C . ALA A 1 71 ? 0.010 8.115 -10.877 1.00 95.38 71 ALA A C 1
ATOM 539 O O . ALA A 1 71 ? -0.281 8.393 -9.720 1.00 95.38 71 ALA A O 1
ATOM 540 N N . ASP A 1 72 ? -0.871 8.220 -11.879 1.00 95.94 72 ASP A N 1
ATOM 541 C CA . ASP A 1 72 ? -2.225 8.780 -11.720 1.00 95.94 72 ASP A CA 1
ATOM 542 C C . ASP A 1 72 ? -3.052 8.025 -10.661 1.00 95.94 72 ASP A C 1
ATOM 544 O O . ASP A 1 72 ? -3.714 8.616 -9.805 1.00 95.94 72 ASP A O 1
ATOM 548 N N . ARG A 1 73 ? -2.960 6.688 -10.653 1.00 96.81 73 ARG A N 1
ATOM 549 C CA . ARG A 1 73 ? -3.606 5.856 -9.626 1.00 96.81 73 ARG A CA 1
ATOM 550 C C . ARG A 1 73 ? -3.033 6.106 -8.240 1.00 96.81 73 ARG A C 1
ATOM 552 O O . ARG A 1 73 ? -3.799 6.211 -7.282 1.00 96.81 73 ARG A O 1
ATOM 559 N N . LEU A 1 74 ? -1.709 6.161 -8.133 1.00 96.50 74 LEU A N 1
ATOM 560 C CA . LEU A 1 74 ? -1.031 6.396 -6.869 1.00 96.50 74 LEU A CA 1
ATOM 561 C C . LEU A 1 74 ? -1.399 7.768 -6.289 1.00 96.50 74 LEU A C 1
ATOM 563 O O . LEU A 1 74 ? -1.756 7.831 -5.113 1.00 96.50 74 LEU A O 1
ATOM 567 N N . ASP A 1 75 ? -1.394 8.820 -7.107 1.00 96.19 75 ASP A N 1
ATOM 568 C CA . ASP A 1 75 ? -1.777 10.176 -6.703 1.00 96.19 75 ASP A CA 1
ATOM 569 C C . ASP A 1 75 ? -3.208 10.203 -6.147 1.00 96.19 75 ASP A C 1
ATOM 571 O O . ASP A 1 75 ? -3.430 10.654 -5.021 1.00 96.19 75 ASP A O 1
ATOM 575 N N . GLY A 1 76 ? -4.169 9.598 -6.856 1.00 97.12 76 GLY A N 1
ATOM 576 C CA . GLY A 1 76 ? -5.552 9.504 -6.378 1.00 97.12 76 GLY A CA 1
ATOM 577 C C . GLY A 1 76 ? -5.694 8.746 -5.049 1.00 97.12 76 GLY A C 1
ATOM 578 O O . GLY A 1 76 ? -6.515 9.105 -4.201 1.00 97.12 76 GLY A O 1
ATOM 579 N N . PHE A 1 77 ? -4.881 7.711 -4.813 1.00 97.44 77 PHE A N 1
ATOM 580 C CA . PHE A 1 77 ? -4.887 7.014 -3.525 1.00 97.44 77 PHE A CA 1
ATOM 581 C C . PHE A 1 77 ? -4.204 7.806 -2.407 1.00 97.44 77 PHE A C 1
ATOM 583 O O . PHE A 1 77 ? -4.650 7.716 -1.262 1.00 97.44 77 PHE A O 1
ATOM 590 N N . ILE A 1 78 ? -3.165 8.588 -2.710 1.00 96.62 78 ILE A N 1
ATOM 591 C CA . ILE A 1 78 ? -2.528 9.495 -1.746 1.00 96.62 78 ILE A CA 1
ATOM 592 C C . ILE A 1 78 ? -3.535 10.556 -1.289 1.00 96.62 78 ILE A C 1
ATOM 594 O O . ILE A 1 78 ? -3.698 10.758 -0.084 1.00 96.62 78 ILE A O 1
ATOM 598 N N . GLU A 1 79 ? -4.263 11.176 -2.218 1.00 96.12 79 GLU A N 1
ATOM 599 C CA . GLU A 1 79 ? -5.322 12.145 -1.899 1.00 96.12 79 GLU A CA 1
ATOM 600 C C . GLU A 1 79 ? -6.426 11.522 -1.029 1.00 96.12 79 GLU A C 1
ATOM 602 O O . GLU A 1 79 ? -6.875 12.109 -0.035 1.00 96.12 79 GLU A O 1
ATOM 607 N N . LEU A 1 80 ? -6.838 10.292 -1.353 1.00 95.69 80 LEU A N 1
ATOM 608 C CA . LEU A 1 80 ? -7.811 9.559 -0.549 1.00 95.69 80 LEU A CA 1
ATOM 609 C C . LEU A 1 80 ? -7.272 9.264 0.859 1.00 95.69 80 LEU A C 1
ATOM 611 O O . LEU A 1 80 ? -7.978 9.492 1.841 1.00 95.69 80 LEU A O 1
ATOM 615 N N . ALA A 1 81 ? -6.026 8.801 0.988 1.00 95.12 81 ALA A N 1
ATOM 616 C CA . ALA A 1 81 ? -5.403 8.528 2.282 1.00 95.12 81 ALA A CA 1
ATOM 617 C C . ALA A 1 81 ? -5.341 9.785 3.166 1.00 95.12 81 ALA A C 1
ATOM 619 O O . ALA A 1 81 ? -5.721 9.722 4.339 1.00 95.12 81 ALA A O 1
ATOM 620 N N . GLN A 1 82 ? -4.968 10.931 2.589 1.00 95.06 82 GLN A N 1
ATOM 621 C CA . GLN A 1 82 ? -4.970 12.230 3.271 1.00 95.06 82 GLN A CA 1
ATOM 622 C C . GLN A 1 82 ? -6.379 12.636 3.723 1.00 95.06 82 GLN A C 1
ATOM 624 O O . GLN A 1 82 ? -6.561 13.125 4.838 1.00 95.06 82 GLN A O 1
ATOM 629 N N . THR A 1 83 ? -7.399 12.378 2.901 1.00 95.38 83 THR A N 1
ATOM 630 C CA . THR A 1 83 ? -8.800 12.641 3.264 1.00 95.38 83 THR A CA 1
ATOM 631 C C . THR A 1 83 ? -9.239 11.800 4.468 1.00 95.38 83 THR A C 1
ATOM 633 O O . THR A 1 83 ? -9.866 12.316 5.394 1.00 95.38 83 THR A O 1
ATOM 636 N N . ILE A 1 84 ? -8.871 10.514 4.500 1.00 94.81 84 ILE A N 1
ATOM 637 C CA . ILE A 1 84 ? -9.175 9.608 5.622 1.00 94.81 84 ILE A CA 1
ATOM 638 C C . ILE A 1 84 ? -8.448 10.059 6.899 1.00 94.81 84 ILE A C 1
ATOM 640 O O . ILE A 1 84 ? -8.993 9.954 7.997 1.00 94.81 84 ILE A O 1
ATOM 644 N N . GLU A 1 85 ? -7.210 10.544 6.786 1.00 92.50 85 GLU A N 1
ATOM 645 C CA . GLU A 1 85 ? -6.461 11.115 7.916 1.00 92.50 85 GLU A CA 1
ATOM 646 C C . GLU A 1 85 ? -7.096 12.397 8.456 1.00 92.50 85 GLU A C 1
ATOM 648 O O . GLU A 1 85 ? -7.241 12.540 9.670 1.00 92.50 85 GLU A O 1
ATOM 653 N N . ALA A 1 86 ? -7.529 13.297 7.572 1.00 94.81 86 ALA A N 1
ATOM 654 C CA . ALA A 1 86 ? -8.188 14.541 7.953 1.00 94.81 86 ALA A CA 1
ATOM 655 C C . ALA A 1 86 ? -9.579 14.317 8.572 1.00 94.81 86 ALA A C 1
ATOM 657 O O . ALA A 1 86 ? -10.041 15.139 9.362 1.00 94.81 86 ALA A O 1
ATOM 658 N N . SER A 1 87 ? -10.254 13.217 8.222 1.00 93.50 87 SER A N 1
ATOM 659 C CA . SER A 1 87 ? -11.590 12.864 8.719 1.00 93.50 87 SER A CA 1
ATOM 660 C C . SER A 1 87 ? -11.648 11.425 9.253 1.00 93.50 87 SER A C 1
ATOM 662 O O . SER A 1 87 ? -12.187 10.531 8.589 1.00 93.50 87 SER A O 1
ATOM 664 N N . PRO A 1 88 ? -11.134 11.172 10.474 1.00 86.75 88 PRO A N 1
ATOM 665 C CA . PRO A 1 88 ? -11.204 9.854 11.096 1.00 86.75 88 PRO A CA 1
ATOM 666 C C . PRO A 1 88 ? -12.653 9.357 11.209 1.00 86.75 88 PRO A C 1
ATOM 668 O O . PRO A 1 88 ? -13.517 10.051 11.740 1.00 86.75 88 PRO A O 1
ATOM 671 N N . GLY A 1 89 ? -12.921 8.147 10.713 1.00 87.56 89 GLY A N 1
ATOM 672 C CA . GLY A 1 89 ? -14.261 7.544 10.711 1.00 87.56 89 GLY A CA 1
ATOM 673 C C . GLY A 1 89 ? -15.119 7.861 9.481 1.00 87.56 89 GLY A C 1
ATOM 674 O O . GLY A 1 89 ? -16.240 7.367 9.399 1.00 87.56 89 GLY A O 1
ATOM 675 N N . ALA A 1 90 ? -14.607 8.625 8.506 1.00 88.19 90 ALA A N 1
ATOM 676 C CA . ALA A 1 90 ? -15.302 8.857 7.235 1.00 88.19 90 ALA A CA 1
ATOM 677 C C . ALA A 1 90 ? -15.521 7.567 6.423 1.00 88.19 90 ALA A C 1
ATOM 679 O O . ALA A 1 90 ? -16.484 7.474 5.665 1.00 88.19 90 ALA A O 1
ATOM 680 N N . LEU A 1 91 ? -14.641 6.576 6.595 1.00 92.00 91 LEU A N 1
ATOM 681 C CA . LEU A 1 91 ? -14.728 5.256 5.975 1.00 92.00 91 LEU A CA 1
ATOM 682 C C . LEU A 1 91 ? -14.719 4.150 7.042 1.00 92.00 91 LEU A C 1
ATOM 684 O O . LEU A 1 91 ? -14.140 4.352 8.118 1.00 92.00 91 LEU A O 1
ATOM 688 N N . PRO A 1 92 ? -15.278 2.961 6.736 1.00 95.56 92 PRO A N 1
ATOM 689 C CA . PRO A 1 92 ? -15.054 1.760 7.534 1.00 95.56 92 PRO A CA 1
ATOM 690 C C . PRO A 1 92 ? -13.558 1.504 7.760 1.00 95.56 92 PRO A C 1
ATOM 692 O O . PRO A 1 92 ? -12.732 1.756 6.877 1.00 95.56 92 PRO A O 1
ATOM 695 N N . ARG A 1 93 ? -13.210 0.984 8.946 1.00 94.75 93 ARG A N 1
ATOM 696 C CA . ARG A 1 93 ? -11.816 0.730 9.354 1.00 94.75 93 ARG A CA 1
ATOM 697 C C . ARG A 1 93 ? -11.062 -0.135 8.343 1.00 94.75 93 ARG A C 1
ATOM 699 O O . ARG A 1 93 ? -9.919 0.187 8.032 1.00 94.75 93 ARG A O 1
ATOM 706 N N . GLU A 1 94 ? -11.729 -1.161 7.825 1.00 94.88 94 GLU A N 1
ATOM 707 C CA . GLU A 1 94 ? -11.221 -2.078 6.803 1.00 94.88 94 GLU A CA 1
ATOM 708 C C . GLU A 1 94 ? -10.733 -1.343 5.560 1.00 94.88 94 GLU A C 1
ATOM 710 O O . GLU A 1 94 ? -9.551 -1.389 5.224 1.00 94.88 94 GLU A O 1
ATOM 715 N N . MET A 1 95 ? -11.616 -0.553 4.950 1.00 96.00 95 MET A N 1
ATOM 716 C CA . MET A 1 95 ? -11.293 0.210 3.749 1.00 96.00 95 MET A CA 1
ATOM 717 C C . MET A 1 95 ? -10.186 1.237 4.008 1.00 96.00 95 MET A C 1
ATOM 719 O O . MET A 1 95 ? -9.305 1.427 3.172 1.00 96.00 95 MET A O 1
ATOM 723 N N . ALA A 1 96 ? -10.182 1.876 5.181 1.00 96.88 96 ALA A N 1
ATOM 724 C CA . ALA A 1 96 ? -9.125 2.810 5.554 1.00 96.88 96 ALA A CA 1
ATOM 725 C C . ALA A 1 96 ? -7.751 2.128 5.684 1.00 96.88 96 ALA A C 1
ATOM 727 O O . ALA A 1 96 ? -6.757 2.655 5.179 1.00 96.88 96 ALA A O 1
ATOM 728 N N . ALA A 1 97 ? -7.688 0.967 6.342 1.00 97.19 97 ALA A N 1
ATOM 729 C CA . ALA A 1 97 ? -6.455 0.202 6.504 1.00 97.19 97 ALA A CA 1
ATOM 730 C C . ALA A 1 97 ? -5.944 -0.352 5.166 1.00 97.19 97 ALA A C 1
ATOM 732 O O . ALA A 1 97 ? -4.746 -0.249 4.887 1.00 97.19 97 ALA A O 1
ATOM 733 N N . ALA A 1 98 ? -6.840 -0.858 4.314 1.00 97.69 98 ALA A N 1
ATOM 734 C CA . ALA A 1 98 ? -6.495 -1.333 2.979 1.00 97.69 98 ALA A CA 1
ATOM 735 C C . ALA A 1 98 ? -5.922 -0.206 2.105 1.00 97.69 98 ALA A C 1
ATOM 737 O O . ALA A 1 98 ? -4.832 -0.347 1.548 1.00 97.69 98 ALA A O 1
ATOM 738 N N . VAL A 1 99 ? -6.592 0.954 2.057 1.00 97.62 99 VAL A N 1
ATOM 739 C CA . VAL A 1 99 ? -6.141 2.114 1.269 1.00 97.62 99 VAL A CA 1
ATOM 740 C C . VAL A 1 99 ? -4.773 2.618 1.726 1.00 97.62 99 VAL A C 1
ATOM 742 O O . VAL A 1 99 ? -3.888 2.838 0.902 1.00 97.62 99 VAL A O 1
ATOM 745 N N . ARG A 1 100 ? -4.556 2.783 3.032 1.00 97.50 100 ARG A N 1
ATOM 746 C CA . ARG A 1 100 ? -3.263 3.271 3.535 1.00 97.50 100 ARG A CA 1
ATOM 747 C C . ARG A 1 100 ? -2.142 2.265 3.299 1.00 97.50 100 ARG A C 1
ATOM 749 O O . ARG A 1 100 ? -1.042 2.657 2.918 1.00 97.50 100 ARG A O 1
ATOM 756 N N . THR A 1 101 ? -2.423 0.973 3.459 1.00 98.06 101 THR A N 1
ATOM 757 C CA . THR A 1 101 ? -1.433 -0.084 3.222 1.00 98.06 101 THR A CA 1
ATOM 758 C C . THR A 1 101 ? -1.056 -0.165 1.743 1.00 98.06 101 THR A C 1
ATOM 760 O O . THR A 1 101 ? 0.136 -0.145 1.430 1.00 98.06 101 THR A O 1
ATOM 763 N N . LYS A 1 102 ? -2.030 -0.153 0.818 1.00 98.00 102 LYS A N 1
ATOM 764 C CA . LYS A 1 102 ? -1.731 -0.196 -0.623 1.00 98.00 102 LYS A CA 1
ATOM 765 C C . LYS A 1 102 ? -0.980 1.036 -1.110 1.00 98.00 102 LYS A C 1
ATOM 767 O O . LYS A 1 102 ? -0.079 0.887 -1.925 1.00 98.00 102 LYS A O 1
ATOM 772 N N . VAL A 1 103 ? -1.281 2.230 -0.587 1.00 98.06 103 VAL A N 1
ATOM 773 C CA . VAL A 1 103 ? -0.528 3.452 -0.926 1.00 98.06 103 VAL A CA 1
ATOM 774 C C . VAL A 1 103 ? 0.949 3.268 -0.610 1.00 98.06 103 VAL A C 1
ATOM 776 O O . VAL A 1 103 ? 1.794 3.580 -1.441 1.00 98.06 103 VAL A O 1
ATOM 779 N N . LEU A 1 104 ? 1.273 2.722 0.564 1.00 97.69 104 LEU A N 1
ATOM 780 C CA . LEU A 1 104 ? 2.664 2.533 0.966 1.00 97.69 104 LEU A CA 1
ATOM 781 C C . LEU A 1 104 ? 3.385 1.482 0.112 1.00 97.69 104 LEU A C 1
ATOM 783 O O . LEU A 1 104 ? 4.549 1.692 -0.224 1.00 97.69 104 LEU A O 1
ATOM 787 N N . ILE A 1 105 ? 2.709 0.385 -0.249 1.00 97.69 105 ILE A N 1
ATOM 788 C CA . ILE A 1 105 ? 3.261 -0.650 -1.138 1.00 97.69 105 ILE A CA 1
ATOM 789 C C . ILE A 1 105 ? 3.501 -0.073 -2.537 1.00 97.69 105 ILE A C 1
ATOM 791 O O . ILE A 1 105 ? 4.613 -0.163 -3.051 1.00 97.69 105 ILE A O 1
ATOM 795 N N . LEU A 1 106 ? 2.486 0.562 -3.132 1.00 97.44 106 LEU A N 1
ATOM 796 C CA . LEU A 1 106 ? 2.551 1.096 -4.494 1.00 97.44 106 LEU A CA 1
ATOM 797 C C . LEU A 1 106 ? 3.533 2.266 -4.609 1.00 97.44 106 LEU A C 1
ATOM 799 O O . LEU A 1 106 ? 4.282 2.323 -5.576 1.00 97.44 106 LEU A O 1
ATOM 803 N N . ALA A 1 107 ? 3.584 3.168 -3.623 1.00 96.25 107 ALA A N 1
ATOM 804 C CA . ALA A 1 107 ? 4.547 4.270 -3.611 1.00 96.25 107 ALA A CA 1
ATOM 805 C C . ALA A 1 107 ? 5.990 3.768 -3.540 1.00 96.25 107 ALA A C 1
ATOM 807 O O . ALA A 1 107 ? 6.864 4.283 -4.235 1.00 96.25 107 ALA A O 1
ATOM 808 N N . TRP A 1 108 ? 6.240 2.760 -2.703 1.00 95.75 108 TRP A N 1
ATOM 809 C CA . TRP A 1 108 ? 7.552 2.135 -2.627 1.00 95.75 108 TRP A CA 1
ATOM 810 C C . TRP A 1 108 ? 7.904 1.434 -3.944 1.00 95.75 108 TRP A C 1
ATOM 812 O O . TRP A 1 108 ? 8.958 1.712 -4.502 1.00 95.75 108 TRP A O 1
ATOM 822 N N . ALA A 1 109 ? 7.002 0.615 -4.488 1.00 95.19 109 ALA A N 1
ATOM 823 C CA . ALA A 1 109 ? 7.219 -0.093 -5.746 1.00 95.19 109 ALA A CA 1
ATOM 824 C C . ALA A 1 109 ? 7.500 0.869 -6.909 1.00 95.19 109 ALA A C 1
ATOM 826 O O . ALA A 1 109 ? 8.420 0.656 -7.696 1.00 95.19 109 ALA A O 1
ATOM 827 N N . PHE A 1 110 ? 6.732 1.959 -6.994 1.00 94.00 110 PHE A N 1
ATOM 828 C CA . PHE A 1 110 ? 6.916 3.006 -7.996 1.00 94.00 110 PHE A CA 1
ATOM 829 C C . PHE A 1 110 ? 8.313 3.623 -7.908 1.00 94.00 110 PHE A C 1
ATOM 831 O O . PHE A 1 110 ? 8.973 3.838 -8.924 1.00 94.00 110 PHE A O 1
ATOM 838 N N . ASP A 1 111 ? 8.787 3.877 -6.692 1.00 91.56 111 ASP A N 1
ATOM 839 C CA . ASP A 1 111 ? 10.115 4.427 -6.469 1.00 91.56 111 ASP A CA 1
ATOM 840 C C . ASP A 1 111 ? 11.237 3.436 -6.816 1.00 91.56 111 ASP A C 1
ATOM 842 O O . ASP A 1 111 ? 12.214 3.838 -7.441 1.00 91.56 111 ASP A O 1
ATOM 846 N N . GLU A 1 112 ? 11.082 2.147 -6.498 1.00 90.62 112 GLU A N 1
ATOM 847 C CA . GLU A 1 112 ? 12.061 1.114 -6.877 1.00 90.62 112 GLU A CA 1
ATOM 848 C C . GLU A 1 112 ? 12.164 0.936 -8.400 1.00 90.62 112 GLU A C 1
ATOM 850 O O . GLU A 1 112 ? 13.259 0.743 -8.925 1.00 90.62 112 GLU A O 1
ATOM 855 N N . VAL A 1 113 ? 11.044 1.031 -9.129 1.00 90.56 113 VAL A N 1
ATOM 856 C CA . VAL A 1 113 ? 11.031 0.838 -10.590 1.00 90.56 113 VAL A CA 1
ATOM 857 C C . VAL A 1 113 ? 11.473 2.089 -11.351 1.00 90.56 113 VAL A C 1
ATOM 859 O O . VAL A 1 113 ? 12.224 1.987 -12.321 1.00 90.56 113 VAL A O 1
ATOM 862 N N . TYR A 1 114 ? 11.012 3.274 -10.942 1.00 88.12 114 TYR A N 1
ATOM 863 C CA . TYR A 1 114 ? 11.166 4.507 -11.727 1.00 88.12 114 TYR A CA 1
ATOM 864 C C . TYR A 1 114 ? 12.095 5.549 -11.090 1.00 88.12 114 TYR A C 1
ATOM 866 O O . TYR A 1 114 ? 12.322 6.613 -11.684 1.00 88.12 114 TYR A O 1
ATOM 874 N N . GLY A 1 115 ? 12.614 5.283 -9.886 1.00 76.31 115 GLY A N 1
ATOM 875 C CA . GLY A 1 115 ? 13.529 6.171 -9.167 1.00 76.31 115 GLY A CA 1
ATOM 876 C C . GLY A 1 115 ? 12.926 7.542 -8.851 1.00 76.31 115 GLY A C 1
ATOM 877 O O . GLY A 1 115 ? 13.612 8.561 -8.980 1.00 76.31 115 GLY A O 1
ATOM 878 N N . TYR A 1 116 ? 11.639 7.602 -8.499 1.00 57.00 116 TYR A N 1
ATOM 879 C CA . TYR A 1 116 ? 10.891 8.856 -8.339 1.00 57.00 116 TYR A CA 1
ATOM 880 C C . TYR A 1 116 ? 11.520 9.803 -7.295 1.00 57.00 116 TYR A C 1
ATOM 882 O O . TYR A 1 116 ? 11.642 11.006 -7.533 1.00 57.00 116 TYR A O 1
ATOM 890 N N . MET A 1 117 ? 12.057 9.277 -6.192 1.00 51.78 117 MET A N 1
ATOM 891 C CA . MET A 1 117 ? 12.797 10.051 -5.186 1.00 51.78 117 MET A CA 1
ATOM 892 C C . MET A 1 117 ? 14.195 10.481 -5.655 1.00 51.78 117 MET A C 1
ATOM 894 O O . MET A 1 117 ? 14.716 11.494 -5.182 1.00 51.78 117 MET A O 1
ATOM 898 N N . GLY A 1 118 ? 14.794 9.776 -6.618 1.00 45.84 118 GLY A N 1
ATOM 899 C CA . GLY A 1 118 ? 16.030 10.199 -7.282 1.00 45.84 118 GLY A CA 1
ATOM 900 C C . GLY A 1 118 ? 15.839 11.453 -8.144 1.00 45.84 118 GLY A C 1
ATOM 901 O O . GLY A 1 118 ? 16.710 12.321 -8.166 1.00 45.84 118 GLY A O 1
ATOM 902 N N . ARG A 1 119 ? 14.669 11.606 -8.781 1.00 46.84 119 ARG A N 1
ATOM 903 C CA . ARG A 1 119 ? 14.304 12.807 -9.558 1.00 46.84 119 ARG A CA 1
ATOM 904 C C . ARG A 1 119 ? 13.862 13.988 -8.687 1.00 46.84 119 ARG A C 1
ATOM 906 O O . ARG A 1 119 ? 14.156 15.125 -9.035 1.00 46.84 119 ARG A O 1
ATOM 913 N N . LEU A 1 120 ? 13.226 13.744 -7.539 1.00 50.88 120 LEU A N 1
ATOM 914 C CA . LEU A 1 120 ? 12.868 14.807 -6.583 1.00 50.88 120 LEU A CA 1
ATOM 915 C C . LEU A 1 120 ? 14.079 15.341 -5.793 1.00 50.88 120 LEU A C 1
ATOM 917 O O . LEU A 1 120 ? 14.093 16.506 -5.405 1.00 50.88 120 LEU A O 1
ATOM 921 N N . SER A 1 121 ? 15.109 14.512 -5.589 1.00 48.81 121 SER A N 1
ATOM 922 C CA . SER A 1 121 ? 16.370 14.908 -4.934 1.00 48.81 121 SER A CA 1
ATOM 923 C C . SER A 1 121 ? 17.392 15.504 -5.915 1.00 48.81 121 SER A C 1
ATOM 925 O O . SER A 1 121 ? 18.291 16.241 -5.512 1.00 48.81 121 SER A O 1
ATOM 927 N N . GLY A 1 122 ? 17.262 15.186 -7.205 1.00 48.22 122 GLY A N 1
ATOM 928 C CA . GLY A 1 122 ? 18.078 15.709 -8.296 1.00 48.22 122 GLY A CA 1
ATOM 929 C C . GLY A 1 122 ? 17.416 16.910 -8.958 1.00 48.22 122 GLY A C 1
ATOM 930 O O . GLY A 1 122 ? 16.895 16.795 -10.065 1.00 48.22 122 GLY A O 1
ATOM 931 N N . GLY A 1 123 ? 17.440 18.064 -8.286 1.00 38.41 123 GLY A N 1
ATOM 932 C CA . GLY A 1 123 ? 17.112 19.342 -8.918 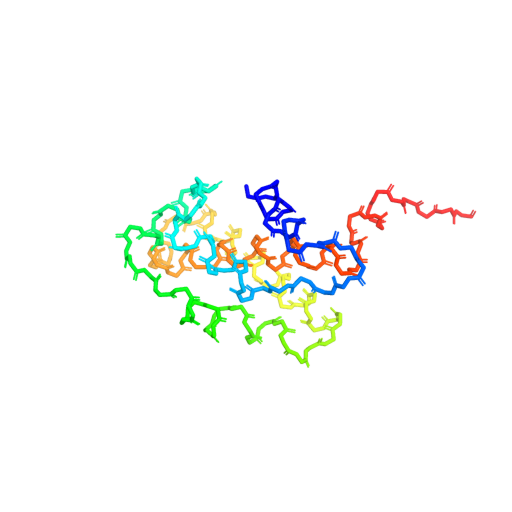1.00 38.41 123 GLY A CA 1
ATOM 933 C C . GLY A 1 123 ? 17.850 19.491 -10.255 1.00 38.41 123 GLY A C 1
ATOM 934 O O . GLY A 1 123 ? 19.029 19.151 -10.359 1.00 38.41 123 GLY A O 1
ATOM 935 N N . GLN A 1 124 ? 17.132 19.951 -11.282 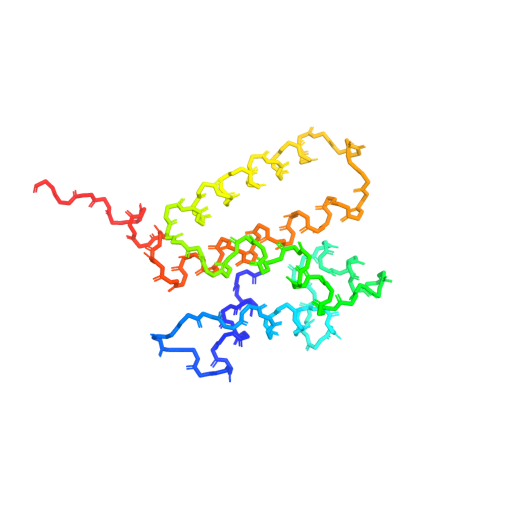1.00 38.56 124 GLN A N 1
ATOM 936 C CA . GLN A 1 124 ? 17.638 20.101 -12.647 1.00 38.56 124 GLN A CA 1
ATOM 937 C C . GLN A 1 124 ? 19.017 20.788 -12.687 1.00 38.56 124 GLN A C 1
ATOM 939 O O . GLN A 1 124 ? 19.145 21.892 -12.149 1.00 38.56 124 GLN A O 1
ATOM 944 N N . PRO A 1 125 ? 20.022 20.240 -13.397 1.00 45.06 125 PRO A N 1
ATOM 945 C CA . PRO A 1 125 ? 21.077 21.083 -13.929 1.00 45.06 125 PRO A CA 1
ATOM 946 C C . PRO A 1 125 ? 20.463 21.962 -15.028 1.00 45.06 125 PRO A C 1
ATOM 948 O O . PRO A 1 125 ? 19.873 21.457 -15.986 1.00 45.06 125 PRO A O 1
ATOM 951 N N . SER A 1 126 ? 20.542 23.278 -14.823 1.00 47.50 126 SER A N 1
ATOM 952 C CA . SER A 1 126 ? 20.384 24.275 -15.891 1.00 47.50 126 SER A CA 1
ATOM 953 C C . SER A 1 126 ? 21.541 24.185 -16.880 1.00 47.50 126 SER A C 1
ATOM 955 O O . SER A 1 126 ? 22.659 23.843 -16.430 1.00 47.50 126 SER A O 1
#

Foldseek 3Di:
DLVLLVVQCVVVVNDDDQGPLLVSLVCLQVPVDDNPDPLSVVSNVVVPDSNCLCVPQPCVLDPPDDLVSNVVSLVVLVVVLVVCVVPPPPDPSNVNSSSVVNSVSSVSSSCSNPVVVVVVVDDDDD

Radius of gyration: 14.87 Å; chains: 1; bounding box: 36×38×31 Å

pLDDT: mean 89.27, std 14.75, range [38.41, 98.56]